Protein AF-A0A7Y5MLS7-F1 (afdb_monomer_lite)

Secondary structure (DSSP, 8-state):
-EEE-TT--EEEEEEE-TTS-EEEEEEEEE-TTS-EEEEEEEETTTTEEEEEEEEEEETTTTTEEEEEEEE-------

Structure (mmCIF, N/CA/C/O backbone):
data_AF-A0A7Y5MLS7-F1
#
_entry.id   AF-A0A7Y5MLS7-F1
#
loop_
_atom_site.group_PDB
_atom_site.id
_atom_site.type_symbol
_atom_site.label_atom_id
_atom_site.label_alt_id
_atom_site.label_comp_id
_atom_site.label_asym_id
_atom_site.label_entity_id
_atom_site.label_seq_id
_atom_site.pdbx_PDB_ins_code
_atom_site.Cartn_x
_atom_site.Cartn_y
_atom_site.Cartn_z
_atom_site.occupancy
_atom_site.B_iso_or_equiv
_atom_site.auth_seq_id
_atom_site.auth_comp_id
_atom_site.auth_asym_id
_atom_site.auth_atom_id
_atom_site.pdbx_PDB_model_num
ATOM 1 N N . MET A 1 1 ? -3.165 11.434 8.491 1.00 91.38 1 MET A N 1
ATOM 2 C CA . MET A 1 1 ? -1.693 11.347 8.522 1.00 91.38 1 MET A CA 1
ATOM 3 C C . MET A 1 1 ? -1.219 10.668 7.250 1.00 91.38 1 MET A C 1
ATOM 5 O O . MET A 1 1 ? -1.878 9.735 6.807 1.00 91.38 1 MET A O 1
ATOM 9 N N . TYR A 1 2 ? -0.119 11.142 6.670 1.00 96.31 2 TYR A N 1
ATOM 10 C CA . TYR A 1 2 ? 0.493 10.553 5.481 1.00 96.31 2 TYR A CA 1
ATOM 11 C C . TYR A 1 2 ? 1.961 10.248 5.775 1.00 96.31 2 TYR A C 1
ATOM 13 O O . TYR A 1 2 ? 2.633 11.0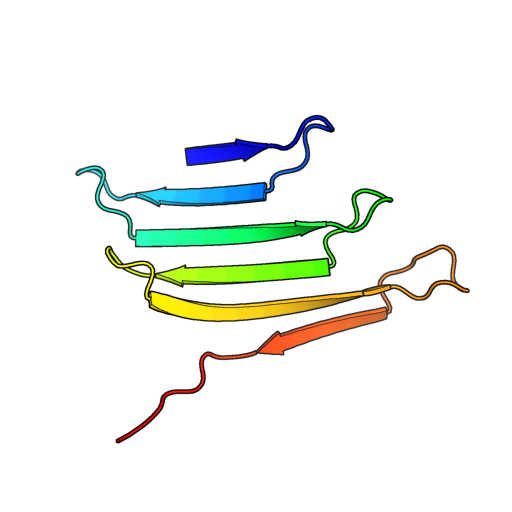66 6.404 1.00 96.31 2 TYR A O 1
ATOM 21 N N . THR A 1 3 ? 2.435 9.088 5.338 1.00 97.69 3 THR A N 1
ATOM 22 C CA . THR A 1 3 ? 3.836 8.665 5.448 1.00 97.69 3 THR A CA 1
ATOM 23 C C . THR A 1 3 ? 4.363 8.372 4.057 1.00 97.69 3 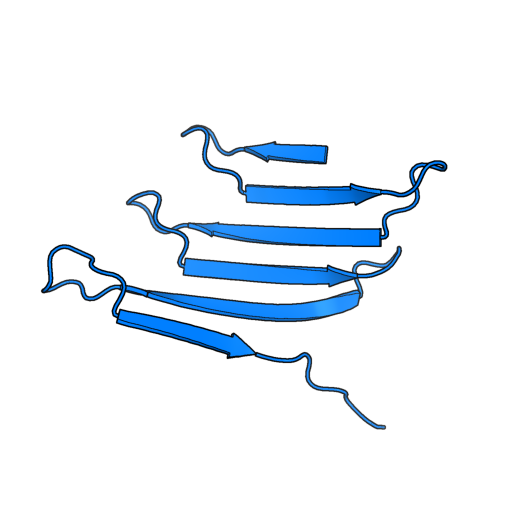THR A C 1
ATOM 25 O O . THR A 1 3 ? 3.653 7.771 3.249 1.00 97.69 3 THR A O 1
ATOM 28 N N . TYR A 1 4 ? 5.595 8.798 3.802 1.00 97.88 4 TYR A N 1
ATOM 29 C CA . TYR A 1 4 ? 6.258 8.673 2.512 1.00 97.88 4 TYR A CA 1
ATOM 30 C C . TYR A 1 4 ? 7.573 7.909 2.673 1.00 97.88 4 TYR A C 1
ATOM 32 O O . TYR A 1 4 ? 8.150 7.920 3.762 1.00 97.88 4 TYR A O 1
ATOM 40 N N . ASP A 1 5 ? 8.008 7.217 1.623 1.00 96.69 5 ASP A N 1
ATOM 41 C CA . ASP A 1 5 ? 9.367 6.671 1.536 1.00 96.69 5 ASP A CA 1
ATOM 42 C C . ASP A 1 5 ? 10.391 7.747 1.116 1.00 96.69 5 ASP A C 1
ATOM 44 O O . ASP A 1 5 ? 10.040 8.910 0.902 1.00 96.69 5 ASP A O 1
ATOM 48 N N . ASP A 1 6 ? 11.664 7.356 0.997 1.00 97.06 6 ASP A N 1
ATOM 49 C CA . ASP A 1 6 ? 12.771 8.251 0.623 1.00 97.06 6 ASP A CA 1
ATOM 50 C C . ASP A 1 6 ? 12.639 8.817 -0.803 1.00 97.06 6 ASP A C 1
ATOM 52 O O . ASP A 1 6 ? 13.174 9.887 -1.099 1.00 97.06 6 ASP A O 1
ATOM 56 N N . ASN A 1 7 ? 11.892 8.131 -1.674 1.00 96.69 7 ASN A N 1
ATOM 57 C CA . ASN A 1 7 ? 11.596 8.570 -3.037 1.00 96.69 7 ASN A CA 1
ATOM 58 C C . ASN A 1 7 ? 10.372 9.506 -3.087 1.00 96.69 7 ASN A C 1
ATOM 60 O O . ASN A 1 7 ? 10.039 10.042 -4.144 1.00 96.69 7 ASN A O 1
ATOM 64 N N . GLY A 1 8 ? 9.707 9.734 -1.949 1.00 97.31 8 GLY A N 1
ATOM 65 C CA . GLY A 1 8 ? 8.521 10.575 -1.837 1.00 97.31 8 GLY A CA 1
ATOM 66 C C . GLY A 1 8 ? 7.219 9.875 -2.229 1.00 97.31 8 GLY A C 1
ATOM 67 O O . GLY A 1 8 ? 6.190 10.543 -2.362 1.00 97.31 8 GLY A O 1
ATOM 68 N N . ASN A 1 9 ? 7.214 8.551 -2.391 1.00 97.56 9 ASN A N 1
ATOM 69 C CA . ASN A 1 9 ? 5.987 7.806 -2.644 1.00 97.56 9 ASN A CA 1
ATOM 70 C C . ASN A 1 9 ? 5.197 7.620 -1.353 1.00 97.56 9 ASN A C 1
ATOM 72 O O . ASN A 1 9 ? 5.753 7.358 -0.288 1.00 97.56 9 ASN A O 1
ATOM 76 N N . LEU A 1 10 ? 3.872 7.701 -1.447 1.00 97.50 10 LEU A N 1
ATOM 77 C CA . LEU A 1 10 ? 2.986 7.480 -0.309 1.00 97.50 10 LEU A CA 1
ATOM 78 C C . LEU A 1 10 ? 2.978 5.995 0.089 1.00 97.50 10 LEU A C 1
ATOM 80 O O . LEU A 1 10 ? 2.545 5.151 -0.691 1.00 97.50 10 LEU A O 1
ATOM 84 N N . THR A 1 11 ? 3.377 5.683 1.323 1.00 97.69 11 THR A N 1
ATOM 85 C CA . THR A 1 11 ? 3.412 4.311 1.867 1.00 97.69 11 THR A CA 1
ATOM 86 C C . THR A 1 11 ? 2.323 4.054 2.905 1.00 97.69 11 THR A C 1
ATOM 88 O O . THR A 1 11 ? 1.874 2.917 3.057 1.00 97.69 11 THR A O 1
ATOM 91 N N . ILE A 1 12 ? 1.835 5.095 3.591 1.00 97.81 12 ILE A N 1
ATOM 92 C CA . ILE A 1 12 ? 0.706 4.993 4.529 1.00 97.81 12 ILE A CA 1
ATOM 93 C C . ILE A 1 12 ? -0.198 6.219 4.404 1.00 97.81 12 ILE A C 1
ATOM 95 O O . ILE A 1 12 ? 0.274 7.353 4.468 1.00 97.81 12 ILE A O 1
ATOM 99 N N . ALA A 1 13 ? -1.509 5.998 4.310 1.00 97.12 13 ALA A N 1
ATOM 100 C CA . ALA A 1 13 ? -2.521 7.036 4.491 1.00 97.12 13 ALA A CA 1
ATOM 101 C C . ALA A 1 13 ? -3.471 6.643 5.621 1.00 97.12 13 ALA A C 1
ATOM 103 O O . ALA A 1 13 ? -4.164 5.637 5.530 1.00 97.12 13 ALA A O 1
ATOM 104 N N . GLU A 1 14 ? -3.528 7.441 6.681 1.00 96.06 14 GLU A N 1
ATOM 105 C CA . GLU A 1 14 ? -4.407 7.206 7.823 1.00 96.06 14 GLU A CA 1
ATOM 106 C C . GLU A 1 14 ? -5.410 8.349 7.988 1.00 96.06 14 GLU A C 1
ATOM 108 O O . GLU A 1 14 ? -5.039 9.521 8.108 1.00 96.06 14 GLU A O 1
ATOM 113 N N . LYS A 1 15 ? -6.692 7.995 8.033 1.00 93.81 15 LYS A N 1
ATOM 114 C CA . LYS A 1 15 ? -7.803 8.888 8.340 1.00 93.81 15 LYS A CA 1
ATOM 115 C C . LYS A 1 15 ? -8.219 8.698 9.794 1.00 93.81 15 LYS A C 1
ATOM 117 O O . LYS A 1 15 ? -8.508 7.584 10.237 1.00 93.81 15 LYS A O 1
ATOM 122 N N . GLN A 1 16 ? -8.312 9.811 10.508 1.00 93.19 16 GLN A N 1
ATOM 123 C CA . GLN A 1 16 ? -8.805 9.879 11.879 1.00 93.19 16 GLN A CA 1
ATOM 124 C C . GLN A 1 16 ? -10.073 10.742 11.934 1.00 93.19 16 GLN A C 1
ATOM 126 O O . GLN A 1 16 ? -10.333 11.533 11.024 1.00 93.19 16 GLN A O 1
ATOM 131 N N . ASN A 1 17 ? -10.880 10.576 12.981 1.00 87.50 17 ASN A N 1
ATOM 132 C CA . ASN A 1 17 ? -12.001 11.470 13.272 1.00 87.50 17 ASN A CA 1
ATOM 133 C C . ASN A 1 17 ? -11.530 12.736 14.022 1.00 87.50 17 ASN A C 1
ATOM 135 O O . ASN A 1 17 ? -10.351 12.885 14.335 1.00 87.50 17 ASN A O 1
ATOM 139 N N . GLY A 1 18 ? -12.464 13.633 14.360 1.00 82.62 18 GLY A N 1
ATOM 140 C CA . GLY A 1 18 ? -12.171 14.863 15.115 1.00 82.62 18 GLY A CA 1
ATOM 141 C C . GLY A 1 18 ? -11.637 14.658 16.543 1.00 82.62 18 GLY A C 1
ATOM 142 O O . GLY A 1 18 ? -11.248 15.628 17.181 1.00 82.62 18 GLY A O 1
ATOM 143 N N . SER A 1 19 ? -11.596 13.420 17.040 1.00 88.06 19 SER A N 1
ATOM 144 C CA . SER A 1 19 ? -11.017 13.034 18.335 1.00 88.06 19 SER A CA 1
ATOM 145 C C . SER A 1 19 ? -9.707 12.251 18.175 1.00 88.06 19 SER A C 1
ATOM 147 O O . SER A 1 19 ? -9.305 11.542 19.094 1.00 88.06 19 SER A O 1
ATOM 149 N N . SER A 1 20 ? -9.071 12.320 16.999 1.00 84.62 20 SER A N 1
ATOM 150 C CA . SER A 1 20 ? -7.852 11.572 16.652 1.00 84.62 20 SER A CA 1
ATOM 151 C C . SER A 1 20 ? -8.002 10.048 16.754 1.00 84.62 20 SER A C 1
ATOM 153 O O . SER A 1 20 ? -7.021 9.312 16.833 1.00 84.62 20 SER A O 1
ATOM 155 N N . VAL A 1 21 ? -9.240 9.548 16.721 1.00 86.38 21 VAL A N 1
ATOM 156 C CA . VAL A 1 21 ? -9.529 8.116 16.674 1.00 86.38 21 VAL A CA 1
ATOM 157 C C . VAL A 1 21 ? -9.399 7.659 15.233 1.00 86.38 21 VAL A C 1
ATOM 159 O O . VAL A 1 21 ? -10.063 8.181 14.332 1.00 86.38 21 VAL A O 1
ATOM 162 N N . LYS A 1 22 ? -8.553 6.659 15.019 1.00 89.19 22 LYS A N 1
ATOM 163 C CA . LYS A 1 22 ? -8.346 6.043 13.716 1.00 89.19 22 LYS A CA 1
ATOM 164 C C . LYS A 1 22 ? -9.630 5.423 13.169 1.00 89.19 22 LYS A C 1
ATOM 166 O O . LYS A 1 22 ? -10.290 4.632 13.839 1.00 89.19 22 LYS A O 1
ATOM 171 N N . GLN A 1 23 ? -9.963 5.787 11.935 1.00 92.38 23 GLN A N 1
ATOM 172 C CA . GLN A 1 23 ? -11.116 5.255 11.209 1.00 92.38 23 G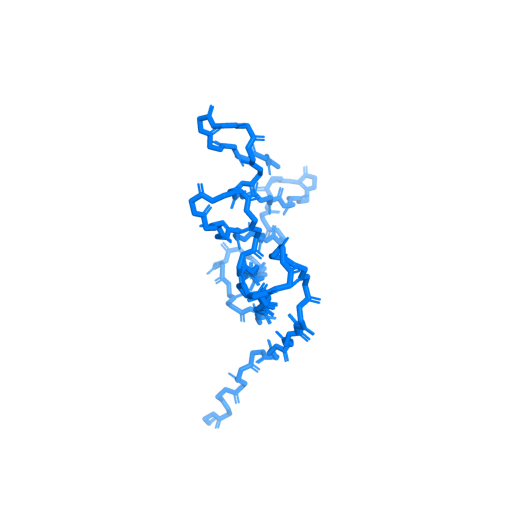LN A CA 1
ATOM 173 C C . GLN A 1 23 ? -10.694 4.316 10.088 1.00 92.38 23 GLN A C 1
ATOM 175 O O . GLN A 1 23 ? -11.292 3.259 9.900 1.00 92.38 23 GLN A O 1
ATOM 180 N N . GLU A 1 24 ? -9.677 4.721 9.335 1.00 95.19 24 GLU A N 1
ATOM 181 C CA . GLU A 1 24 ? -9.232 4.018 8.143 1.00 95.19 24 GLU A CA 1
ATOM 182 C C . GLU A 1 24 ? -7.723 4.190 7.997 1.00 95.19 24 GLU A C 1
ATOM 184 O O . GLU A 1 24 ? -7.190 5.274 8.234 1.00 95.19 24 GLU A O 1
ATOM 189 N N . LYS A 1 25 ? -7.034 3.129 7.595 1.00 96.19 25 LYS A N 1
ATOM 190 C CA . LYS A 1 25 ? -5.635 3.167 7.187 1.00 96.19 25 LYS A CA 1
ATOM 191 C C . LYS A 1 25 ? -5.461 2.381 5.911 1.00 96.19 25 LYS A C 1
ATOM 193 O O . LYS A 1 25 ? -5.936 1.256 5.798 1.00 96.19 25 LYS A O 1
ATOM 198 N N . TRP A 1 26 ? -4.716 2.970 4.999 1.00 97.62 26 TRP A N 1
ATOM 199 C CA . TRP A 1 26 ? -4.195 2.319 3.821 1.00 97.62 26 TRP A CA 1
ATOM 200 C C . TRP A 1 26 ? -2.693 2.151 3.963 1.00 97.62 26 TRP A C 1
ATOM 202 O O . TRP A 1 26 ? -2.004 3.088 4.371 1.00 97.62 26 TRP A O 1
ATOM 212 N N . VAL A 1 27 ? -2.203 0.960 3.637 1.00 98.06 27 VAL A N 1
ATOM 213 C CA . VAL A 1 27 ? -0.773 0.658 3.527 1.00 98.06 27 VAL A CA 1
ATOM 214 C C . VAL A 1 27 ? -0.483 0.304 2.081 1.00 98.06 27 VAL A C 1
ATOM 216 O O . VAL A 1 27 ? -1.148 -0.559 1.509 1.00 98.06 27 VAL A O 1
ATOM 219 N N . TYR A 1 28 ? 0.501 0.973 1.499 1.00 98.12 28 TYR A N 1
ATOM 220 C CA . TYR A 1 28 ? 0.869 0.829 0.101 1.00 98.12 28 TYR A CA 1
ATOM 221 C C . TYR A 1 28 ? 2.246 0.182 -0.008 1.00 98.12 28 TYR A C 1
ATOM 223 O O . TYR A 1 28 ? 3.186 0.557 0.689 1.00 98.12 28 TYR A O 1
ATOM 231 N N . THR A 1 29 ? 2.360 -0.811 -0.882 1.00 97.94 29 THR A N 1
ATOM 232 C CA . THR A 1 29 ? 3.627 -1.456 -1.232 1.00 97.94 29 THR A CA 1
ATOM 233 C C . THR A 1 29 ? 3.947 -1.132 -2.677 1.00 97.94 29 THR A C 1
ATOM 235 O O . THR A 1 29 ? 3.087 -1.287 -3.548 1.00 97.94 29 THR A O 1
ATOM 238 N N . LEU A 1 30 ? 5.183 -0.712 -2.920 1.00 96.81 30 LEU A N 1
ATOM 239 C CA . LEU A 1 30 ? 5.692 -0.386 -4.242 1.00 96.81 30 LEU A CA 1
ATOM 240 C C . LEU A 1 30 ? 6.787 -1.373 -4.653 1.00 96.81 30 LEU A C 1
ATOM 242 O O . LEU A 1 30 ? 7.453 -1.977 -3.810 1.00 96.81 30 LEU A O 1
ATOM 246 N N . ASN A 1 31 ? 6.961 -1.546 -5.959 1.00 94.44 31 ASN A N 1
ATOM 247 C CA . ASN A 1 31 ? 8.116 -2.236 -6.519 1.00 94.44 31 ASN A CA 1
ATOM 248 C C . ASN A 1 31 ? 9.328 -1.280 -6.625 1.00 94.44 31 ASN A C 1
ATOM 250 O O . ASN A 1 31 ? 9.171 -0.073 -6.458 1.00 94.44 31 ASN A O 1
ATOM 254 N N . PRO A 1 32 ? 10.534 -1.775 -6.972 1.00 93.31 32 PRO A N 1
ATOM 255 C CA . PRO A 1 32 ? 11.727 -0.929 -7.125 1.00 93.31 32 PRO A CA 1
ATOM 256 C C . PRO A 1 32 ? 11.670 0.126 -8.244 1.00 93.31 32 PRO A C 1
ATOM 258 O O . PRO A 1 32 ? 12.633 0.860 -8.427 1.00 93.31 32 PRO A O 1
ATOM 261 N N . ARG A 1 33 ? 10.594 0.161 -9.040 1.00 93.31 33 ARG A N 1
ATOM 262 C CA . ARG A 1 33 ? 10.331 1.186 -10.061 1.00 93.31 33 ARG A CA 1
ATOM 263 C C . ARG A 1 33 ? 9.292 2.209 -9.581 1.00 93.31 33 ARG A C 1
ATOM 265 O O . ARG A 1 33 ? 8.671 2.861 -10.414 1.00 93.31 33 ARG A O 1
ATOM 272 N N . ASP A 1 34 ? 9.045 2.273 -8.272 1.00 95.81 34 ASP A N 1
ATOM 273 C CA . ASP A 1 34 ? 8.058 3.150 -7.636 1.00 95.81 34 ASP A CA 1
ATOM 274 C C . ASP A 1 34 ? 6.615 2.928 -8.134 1.00 95.81 34 ASP A C 1
ATOM 276 O O . ASP A 1 34 ? 5.766 3.817 -8.098 1.00 95.81 34 ASP A O 1
ATOM 280 N N . GLN A 1 35 ? 6.297 1.715 -8.597 1.00 95.56 35 GLN A N 1
ATOM 281 C CA . GLN A 1 35 ? 4.942 1.358 -9.018 1.00 95.56 35 GLN A CA 1
ATOM 282 C C . GLN A 1 35 ? 4.232 0.603 -7.896 1.00 95.56 35 GLN A C 1
ATOM 284 O O . GLN A 1 35 ? 4.758 -0.380 -7.372 1.00 95.56 35 GLN A O 1
ATOM 289 N N . MET A 1 36 ? 3.020 1.027 -7.544 1.00 97.06 36 MET A N 1
ATOM 290 C CA . MET A 1 36 ? 2.242 0.397 -6.478 1.00 97.06 36 MET A CA 1
ATOM 291 C C . MET A 1 36 ? 1.816 -1.020 -6.861 1.00 97.06 36 MET A C 1
ATOM 293 O O . MET A 1 36 ? 1.034 -1.196 -7.782 1.00 97.06 36 MET A O 1
ATOM 297 N N . THR A 1 37 ? 2.268 -2.031 -6.122 1.00 97.50 37 THR A N 1
ATOM 298 C CA . THR A 1 37 ? 1.911 -3.444 -6.336 1.00 97.50 37 THR A CA 1
ATOM 299 C C . THR A 1 37 ? 0.817 -3.932 -5.398 1.00 97.50 37 THR A C 1
ATOM 301 O O . THR A 1 37 ? 0.138 -4.913 -5.701 1.00 97.50 37 THR A O 1
ATOM 304 N N . LYS A 1 38 ? 0.629 -3.271 -4.251 1.00 98.00 38 LYS A N 1
ATOM 305 C CA . LYS A 1 38 ? -0.357 -3.666 -3.241 1.00 98.00 38 LYS A CA 1
ATOM 306 C C . LYS A 1 38 ? -0.878 -2.453 -2.480 1.00 98.00 38 LYS A C 1
ATOM 308 O O . LYS A 1 38 ? -0.099 -1.584 -2.104 1.00 98.00 38 LYS A O 1
ATOM 313 N N . ALA A 1 39 ? -2.179 -2.431 -2.216 1.00 98.12 39 ALA A N 1
ATOM 314 C CA . ALA A 1 39 ? -2.825 -1.496 -1.305 1.00 98.12 39 ALA A CA 1
ATOM 315 C C . ALA A 1 39 ? -3.693 -2.282 -0.317 1.00 98.12 39 ALA A C 1
ATOM 317 O O . ALA A 1 39 ? -4.641 -2.947 -0.726 1.00 98.12 39 ALA A O 1
ATOM 318 N N . GLU A 1 40 ? -3.378 -2.227 0.971 1.00 97.81 40 GLU A N 1
ATOM 319 C CA . GLU A 1 40 ? -4.135 -2.902 2.030 1.00 97.81 40 GLU A CA 1
ATOM 320 C C . GLU A 1 40 ? -4.974 -1.902 2.802 1.00 97.81 40 GLU A C 1
ATOM 322 O O . GLU A 1 40 ? -4.466 -0.862 3.221 1.00 97.81 40 GLU A O 1
ATOM 327 N N . LYS A 1 41 ? -6.246 -2.240 3.012 1.00 96.69 41 LYS A N 1
ATOM 328 C CA . LYS A 1 41 ? -7.189 -1.430 3.768 1.00 96.69 41 LYS A CA 1
ATOM 329 C C . LYS A 1 41 ? -7.361 -2.007 5.164 1.00 96.69 41 LYS A C 1
ATOM 331 O O . LYS A 1 41 ? -7.643 -3.190 5.335 1.00 96.69 41 LYS A O 1
ATOM 336 N N . PHE A 1 42 ? -7.288 -1.138 6.157 1.00 95.38 42 PHE A N 1
ATOM 337 C CA . PHE A 1 42 ? -7.582 -1.429 7.550 1.00 95.38 42 PHE A CA 1
ATOM 338 C C . PHE A 1 42 ? -8.611 -0.426 8.060 1.00 95.38 42 PHE A C 1
ATOM 340 O O . PHE A 1 42 ? -8.572 0.753 7.704 1.00 95.38 42 PHE A O 1
ATOM 347 N N . THR A 1 43 ? -9.534 -0.882 8.896 1.00 93.81 43 THR A N 1
ATOM 348 C CA . THR A 1 43 ? -10.599 -0.048 9.464 1.00 93.81 43 THR A CA 1
ATOM 349 C C . THR A 1 43 ? -10.682 -0.185 10.974 1.00 93.81 43 THR A C 1
ATOM 351 O O . THR A 1 43 ? -10.291 -1.205 11.546 1.00 93.81 43 THR A O 1
ATOM 354 N N . GLY A 1 44 ? -11.241 0.842 11.608 1.00 89.69 44 GLY A N 1
ATOM 355 C CA . GLY A 1 44 ? -11.412 0.900 13.053 1.00 89.69 44 GLY A CA 1
ATOM 356 C C . GLY A 1 44 ? -10.112 1.186 13.803 1.00 89.69 44 GLY A C 1
ATOM 357 O O . GLY A 1 44 ? -9.052 1.409 13.218 1.00 89.69 44 GLY A O 1
ATOM 358 N N . THR A 1 45 ? -10.210 1.182 15.129 1.00 88.25 45 THR A N 1
ATOM 359 C CA . THR A 1 45 ? -9.104 1.537 16.030 1.00 88.25 45 THR A CA 1
ATOM 360 C C . THR A 1 45 ? -8.022 0.472 16.126 1.00 88.25 45 THR A C 1
ATOM 362 O O . THR A 1 45 ? -6.890 0.795 16.466 1.00 88.25 45 THR A O 1
ATOM 365 N N . ASN A 1 46 ? -8.366 -0.782 15.832 1.00 88.81 46 ASN A N 1
ATOM 366 C CA . ASN A 1 46 ? -7.496 -1.944 16.025 1.00 88.81 46 ASN A CA 1
ATOM 367 C C . ASN A 1 46 ? -6.894 -2.457 14.708 1.00 88.81 46 ASN A C 1
ATOM 369 O O . ASN A 1 46 ? -6.519 -3.622 14.633 1.00 88.81 46 ASN A O 1
ATOM 373 N N . ASP A 1 47 ? -6.872 -1.633 13.657 1.00 91.38 47 ASP A N 1
ATOM 374 C CA . ASP A 1 47 ? -6.401 -2.007 12.316 1.00 91.38 47 ASP A CA 1
ATOM 375 C C . ASP A 1 47 ? -7.040 -3.316 11.830 1.00 91.38 47 ASP A C 1
ATOM 377 O O . ASP A 1 47 ? -6.365 -4.235 11.375 1.00 91.38 47 ASP A O 1
ATOM 381 N N . THR A 1 48 ? -8.368 -3.426 11.936 1.00 93.75 48 THR A N 1
ATOM 382 C CA . THR A 1 48 ? -9.071 -4.608 11.428 1.00 93.75 48 THR A CA 1
ATOM 383 C C . THR A 1 48 ? -8.938 -4.644 9.913 1.00 93.75 48 THR A C 1
ATOM 385 O O . THR A 1 48 ? -9.337 -3.696 9.233 1.00 93.75 48 THR A O 1
ATOM 388 N N . TYR A 1 49 ? -8.361 -5.723 9.389 1.00 93.94 49 TYR A N 1
ATOM 389 C CA . TYR A 1 49 ? -8.159 -5.896 7.956 1.00 93.94 49 TYR A CA 1
ATOM 390 C C . TYR A 1 49 ? -9.497 -5.868 7.210 1.00 93.94 49 TYR A C 1
ATOM 392 O O . TYR A 1 49 ? -10.419 -6.620 7.520 1.00 93.94 49 TYR A O 1
ATOM 400 N N . ALA A 1 50 ? -9.585 -4.990 6.216 1.00 94.69 50 ALA A N 1
ATOM 401 C CA . ALA A 1 50 ? -10.799 -4.675 5.472 1.00 94.69 50 ALA A CA 1
ATOM 402 C C . ALA A 1 50 ? -10.649 -4.941 3.965 1.00 94.69 50 ALA A C 1
ATOM 404 O O . ALA A 1 50 ? -11.454 -4.459 3.170 1.00 94.69 50 ALA A O 1
ATOM 405 N N . GLY A 1 51 ? -9.630 -5.711 3.576 1.00 95.88 51 GLY A N 1
ATOM 406 C CA . GLY A 1 51 ? -9.374 -6.104 2.194 1.00 95.88 51 GLY A CA 1
ATOM 407 C C . GLY A 1 51 ? -8.082 -5.528 1.627 1.00 95.88 51 GLY A C 1
ATOM 408 O O . GLY A 1 51 ? -7.349 -4.786 2.285 1.00 95.88 51 GLY A O 1
ATOM 409 N N . LYS A 1 52 ? -7.797 -5.890 0.378 1.00 96.94 52 LYS A N 1
ATOM 410 C CA . LYS A 1 52 ? -6.631 -5.399 -0.360 1.00 96.94 52 LYS A CA 1
ATOM 411 C C . LYS A 1 52 ? -6.914 -5.294 -1.848 1.00 96.94 52 LYS A C 1
ATOM 413 O O . LYS A 1 52 ? -7.799 -5.959 -2.375 1.00 96.94 52 LYS A O 1
ATOM 418 N N . VAL A 1 53 ? -6.086 -4.520 -2.528 1.00 97.81 53 VAL A N 1
ATOM 419 C CA . VAL A 1 53 ? -5.984 -4.488 -3.982 1.00 97.81 53 VAL A CA 1
ATOM 420 C C . VAL A 1 53 ? -4.555 -4.853 -4.360 1.00 97.81 53 VAL A C 1
ATOM 422 O O . VAL A 1 53 ? -3.612 -4.316 -3.782 1.00 97.81 53 VAL A O 1
ATOM 425 N N . GLU A 1 54 ? -4.388 -5.760 -5.314 1.00 97.81 54 GLU A N 1
ATOM 426 C CA . GLU A 1 54 ? -3.097 -6.072 -5.926 1.00 97.81 54 GLU A CA 1
ATOM 427 C C . GLU A 1 54 ? -3.063 -5.563 -7.364 1.00 97.81 54 GLU A C 1
ATOM 429 O O . GLU A 1 54 ? -4.044 -5.672 -8.104 1.00 97.81 54 GLU A O 1
ATOM 434 N N . TYR A 1 55 ? -1.917 -5.017 -7.752 1.00 97.50 55 TYR A N 1
ATOM 435 C CA . TYR A 1 55 ? -1.674 -4.460 -9.074 1.00 97.50 55 TYR A CA 1
ATOM 436 C C . TYR A 1 55 ? -0.565 -5.262 -9.742 1.00 97.50 55 TYR A C 1
ATOM 438 O O . TYR A 1 55 ? 0.517 -5.448 -9.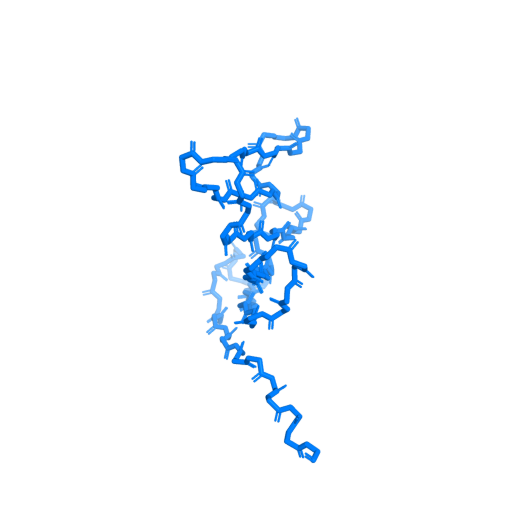176 1.00 97.50 55 TYR A O 1
ATOM 446 N N . ARG A 1 56 ? -0.836 -5.753 -10.951 1.00 96.44 56 ARG A N 1
ATOM 447 C CA . ARG A 1 56 ? 0.128 -6.520 -11.744 1.00 96.44 56 ARG A CA 1
ATOM 448 C C . ARG A 1 56 ? 0.515 -5.723 -12.970 1.00 96.44 56 ARG A C 1
ATOM 450 O O . ARG A 1 56 ? -0.351 -5.219 -13.678 1.00 96.44 56 ARG A O 1
ATOM 457 N N . TYR A 1 57 ? 1.811 -5.654 -13.236 1.00 95.88 57 TYR A N 1
ATOM 458 C CA . TYR A 1 57 ? 2.367 -4.916 -14.363 1.00 95.88 57 TYR A CA 1
ATOM 459 C C . TYR A 1 57 ? 2.948 -5.883 -15.394 1.00 95.88 57 TYR A C 1
ATOM 461 O O . TYR A 1 57 ? 3.629 -6.845 -15.035 1.00 95.88 57 TYR A O 1
ATOM 469 N N . CYS A 1 58 ? 2.693 -5.621 -16.676 1.00 93.31 58 CYS A N 1
ATOM 470 C CA . CYS A 1 58 ? 3.277 -6.392 -17.766 1.00 93.31 58 CYS A CA 1
ATOM 471 C C . CYS A 1 58 ? 4.736 -5.967 -17.978 1.00 93.31 58 CYS A C 1
ATOM 473 O O . CYS A 1 58 ? 5.011 -4.869 -18.462 1.00 93.31 58 CYS A O 1
ATOM 475 N N . LEU A 1 59 ? 5.686 -6.849 -17.661 1.00 87.50 59 LEU A N 1
ATOM 476 C CA . LEU A 1 59 ? 7.117 -6.552 -17.812 1.00 87.50 59 LEU A CA 1
ATOM 477 C C . LEU A 1 59 ? 7.552 -6.386 -19.274 1.00 87.50 59 LEU A C 1
ATOM 479 O O . LEU A 1 59 ? 8.476 -5.629 -19.546 1.00 87.50 59 LEU A O 1
ATOM 483 N N . SER A 1 60 ? 6.883 -7.062 -20.208 1.00 92.62 60 SER A N 1
ATOM 484 C CA . SER A 1 60 ? 7.155 -6.956 -21.647 1.00 92.62 60 SER A CA 1
ATOM 485 C C . SER A 1 60 ? 6.405 -5.811 -22.336 1.00 92.62 60 SER A C 1
ATOM 487 O O . SER A 1 60 ? 6.572 -5.629 -23.535 1.00 92.62 60 SER A O 1
ATOM 489 N N . CYS A 1 61 ? 5.566 -5.069 -21.608 1.00 89.56 61 CYS A N 1
ATOM 490 C CA . CYS A 1 61 ? 4.722 -3.998 -22.141 1.00 89.56 61 CYS A CA 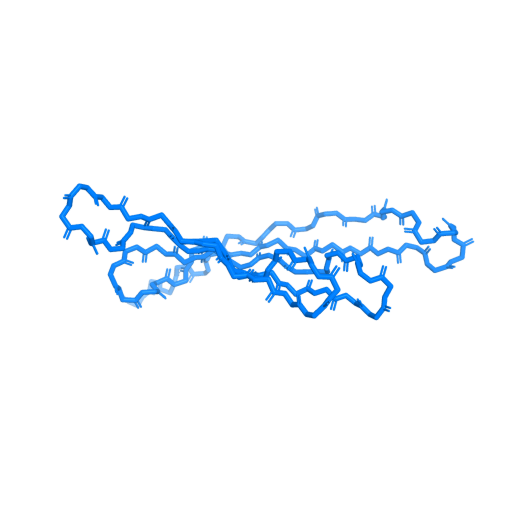1
ATOM 491 C C . CYS A 1 61 ? 5.087 -2.653 -21.493 1.00 89.56 61 CYS A C 1
ATOM 493 O O . CYS A 1 61 ? 4.203 -1.925 -21.043 1.00 89.56 61 CYS A O 1
ATOM 495 N N . ASP A 1 62 ? 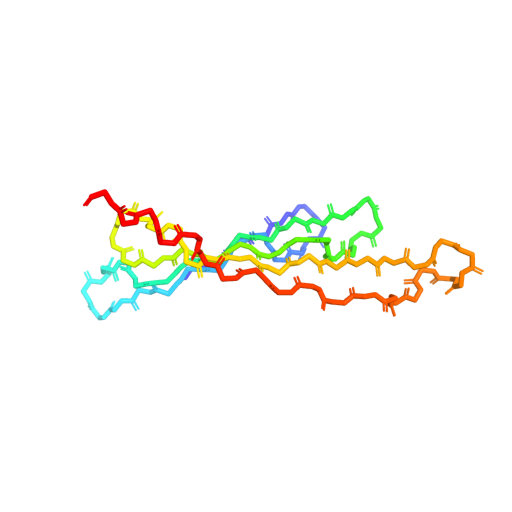6.385 -2.381 -21.332 1.00 88.69 62 ASP A N 1
ATOM 496 C CA . ASP A 1 62 ? 6.903 -1.176 -20.667 1.00 88.69 62 ASP A CA 1
ATOM 497 C C . ASP A 1 62 ? 6.307 -0.933 -19.270 1.00 88.69 62 ASP A C 1
ATOM 499 O O . ASP A 1 62 ? 6.041 0.196 -18.862 1.00 88.69 62 ASP A O 1
ATOM 503 N N . SER A 1 63 ? 6.081 -2.013 -18.514 1.00 91.31 63 SER A N 1
ATOM 504 C CA . SER A 1 63 ? 5.465 -1.960 -17.184 1.00 91.31 63 SER A CA 1
ATOM 505 C C . SER A 1 63 ? 4.067 -1.322 -17.171 1.00 91.31 63 SER A C 1
ATOM 507 O O . SER A 1 63 ? 3.663 -0.769 -16.145 1.00 91.31 63 SER A O 1
ATOM 509 N N . ALA A 1 64 ? 3.307 -1.420 -18.268 1.00 93.50 64 ALA A N 1
ATOM 510 C CA . ALA A 1 64 ? 1.892 -1.062 -18.284 1.00 93.50 64 ALA A CA 1
ATOM 511 C C . ALA A 1 64 ? 1.107 -1.888 -17.250 1.00 93.50 64 ALA A C 1
ATOM 513 O O . ALA A 1 64 ? 1.389 -3.073 -17.031 1.00 93.50 64 ALA A O 1
ATOM 514 N N . LEU A 1 65 ? 0.119 -1.263 -16.603 1.00 94.81 65 LEU A N 1
ATOM 515 C CA . LEU A 1 65 ? -0.763 -1.955 -15.664 1.00 94.81 65 LEU A CA 1
ATOM 516 C C . LEU A 1 65 ? -1.590 -2.997 -16.428 1.00 94.81 65 LEU A C 1
ATOM 518 O O . LEU A 1 65 ? -2.355 -2.646 -17.320 1.00 94.81 65 LEU A O 1
ATOM 522 N N . SER A 1 66 ? -1.414 -4.266 -16.067 1.00 95.38 66 SER A N 1
ATOM 523 C CA . SER A 1 66 ? -2.111 -5.406 -16.663 1.00 95.38 66 SER A CA 1
ATOM 524 C C . SER A 1 66 ? -3.396 -5.711 -15.904 1.00 95.38 66 SER A C 1
ATOM 526 O O . SER A 1 66 ? -4.464 -5.756 -16.501 1.00 95.38 66 SER A O 1
ATOM 528 N N . ASP A 1 67 ? -3.302 -5.871 -14.580 1.00 96.00 67 ASP A N 1
ATOM 529 C CA . ASP A 1 67 ? -4.439 -6.264 -13.747 1.00 96.00 67 ASP A CA 1
ATOM 530 C C . ASP A 1 67 ? -4.547 -5.410 -12.486 1.00 96.00 67 ASP A C 1
ATOM 532 O O . ASP A 1 67 ? -3.543 -5.047 -11.867 1.00 96.00 67 ASP A O 1
ATOM 536 N N . ARG A 1 68 ? -5.794 -5.188 -12.062 1.00 96.94 68 ARG A N 1
ATOM 537 C CA . ARG A 1 68 ? -6.159 -4.702 -10.729 1.00 96.94 68 ARG A CA 1
ATOM 538 C C . ARG A 1 68 ? -7.102 -5.718 -10.099 1.00 96.94 68 ARG A C 1
ATOM 540 O O . ARG A 1 68 ? -8.245 -5.846 -10.529 1.00 96.94 68 ARG A O 1
ATOM 547 N N . ILE A 1 69 ? -6.629 -6.419 -9.077 1.00 97.12 69 ILE A N 1
ATOM 548 C CA . ILE A 1 69 ? -7.376 -7.497 -8.429 1.00 97.12 69 ILE A CA 1
ATOM 549 C C . ILE A 1 69 ? -7.763 -7.044 -7.031 1.00 97.12 69 ILE A C 1
ATOM 551 O O . ILE A 1 69 ? -6.901 -6.744 -6.208 1.00 97.12 69 ILE A O 1
ATOM 555 N N . GLU A 1 70 ? -9.061 -6.984 -6.767 1.00 96.25 70 GLU A N 1
ATOM 556 C CA . GLU A 1 70 ? -9.604 -6.548 -5.487 1.00 96.25 70 GLU A CA 1
ATOM 557 C C . GLU A 1 70 ? -10.069 -7.750 -4.667 1.00 96.25 70 GLU A C 1
ATOM 559 O O . GLU A 1 70 ? -10.794 -8.617 -5.151 1.00 96.25 70 GLU A O 1
ATOM 564 N N . TYR A 1 71 ? -9.626 -7.797 -3.415 1.00 93.94 71 TYR A N 1
ATOM 565 C CA . TYR A 1 71 ? -9.918 -8.859 -2.470 1.00 93.94 71 TYR A CA 1
ATOM 566 C C . TYR A 1 71 ? -10.680 -8.270 -1.292 1.00 93.94 71 TYR A C 1
ATOM 568 O O . TYR A 1 71 ? -10.136 -7.486 -0.507 1.00 93.94 71 TYR A O 1
ATOM 576 N N . SER A 1 72 ? -11.932 -8.687 -1.141 1.00 90.00 72 SER A N 1
ATOM 577 C CA . SER A 1 72 ? -12.694 -8.440 0.078 1.00 90.00 72 SER A CA 1
ATOM 578 C C . SER A 1 72 ? -12.062 -9.193 1.258 1.00 90.00 72 SER A C 1
ATOM 580 O O . SER A 1 72 ? -11.432 -10.237 1.056 1.00 90.00 72 SER A O 1
ATOM 582 N N . PRO A 1 73 ? -12.200 -8.690 2.496 1.00 86.44 73 PRO A N 1
ATOM 583 C CA . PRO A 1 73 ? -11.750 -9.430 3.663 1.00 86.44 73 PRO A CA 1
ATOM 584 C C . PRO A 1 73 ? -12.523 -10.750 3.723 1.00 86.44 73 PRO A C 1
ATOM 586 O O . PRO A 1 73 ? -13.748 -10.767 3.593 1.00 86.44 73 PRO A O 1
ATOM 589 N N . THR A 1 74 ? -11.821 -11.867 3.908 1.00 76.06 74 THR A N 1
ATOM 590 C CA . THR A 1 74 ? -12.478 -13.130 4.244 1.00 76.06 74 THR A CA 1
ATOM 591 C C . THR A 1 74 ? -13.110 -12.963 5.614 1.00 76.06 74 THR A C 1
ATOM 593 O O . THR A 1 74 ? -12.409 -12.903 6.624 1.00 76.06 74 THR A O 1
ATOM 596 N N . VAL A 1 75 ? -14.435 -12.849 5.646 1.00 63.69 75 VAL A N 1
ATOM 597 C CA . VAL A 1 75 ? -15.193 -12.938 6.888 1.00 63.69 75 VAL A CA 1
ATOM 598 C C . VAL A 1 75 ? -15.073 -14.390 7.338 1.00 63.69 75 VAL A C 1
ATOM 600 O O . VAL A 1 75 ? -15.740 -15.263 6.787 1.00 63.69 75 VAL A O 1
ATOM 603 N N . SER A 1 76 ? -14.184 -14.678 8.289 1.00 50.47 76 SER A N 1
ATOM 604 C CA . SER A 1 76 ? -14.249 -15.949 9.009 1.00 50.47 76 SER A CA 1
ATOM 605 C C . SER A 1 76 ? -15.506 -15.908 9.869 1.00 50.47 76 SER A C 1
ATOM 607 O O . SER A 1 76 ? -15.495 -15.369 10.972 1.00 50.47 76 SER A O 1
ATOM 609 N N . THR A 1 77 ? -16.616 -16.408 9.335 1.00 43.28 77 THR A N 1
ATOM 610 C CA . THR A 1 77 ? -17.773 -16.783 10.145 1.00 43.28 77 THR A CA 1
ATOM 611 C C . THR A 1 77 ? -17.396 -18.056 10.894 1.00 43.28 77 THR A C 1
ATOM 613 O O . THR A 1 77 ? -17.402 -19.135 10.300 1.00 43.28 77 THR A O 1
ATOM 616 N N . THR A 1 78 ? -16.993 -17.907 12.154 1.00 38.38 78 THR A N 1
ATOM 617 C CA . THR A 1 78 ? -16.901 -19.019 13.109 1.00 38.38 78 THR A CA 1
ATOM 618 C C . THR A 1 78 ? -18.235 -19.177 13.819 1.00 38.38 78 THR A C 1
ATOM 620 O O . THR A 1 78 ? -18.826 -18.129 14.167 1.00 38.38 78 THR A O 1
#

Radius of gyration: 14.77 Å; chains: 1; bounding box: 30×34×40 Å

Foldseek 3Di:
DWDADPVRQTQKDWDADPVRWTAKMWGFDADPVRHTQKIWIAGGRVRHTAWMWGWAFDPVPVRHTDDIDTGGPPPPPD

pLDDT: mean 91.71, std 10.99, range [38.38, 98.12]

Sequence (78 aa):
MYTYDDNGNLTIAEKQNGSSVKQEKWVYTLNPRDQMTKAEKFTGTNDTYAGKVEYRYCLSCDSALSDRIEYSPTVSTT